Protein AF-A0A0G1FNB1-F1 (afdb_monomer)

Organism: NCBI:txid1618578

Nearest PDB structures (foldseek):
  3q8d-assembly1_A  TM=8.153E-01  e=5.892E-03  Escherichia coli

Sequence (158 aa):
MVVFSRGQGKISLIAKGIRQLKSKKRGSLEVFSQINFQATKTKSIDILTEVEIKNSFLSLRKDLKKVAMAYYFVEVIGRSLGENQKSEKVFDILLESFEELKVRETQLRDLKEKFIYRVLVALGFWPKGEKLENADLILEEVLERRVNSARVGKKLFS

Secondary structure (DSSP, 8-state):
-EEEETTTEEEEEEEEEEEE---SS-----TT-EEEEEEE--SSSEEEEEEEEEE--GGGGG-HHHHHHHHHHHHHHHHHS-BT---HHHHHHHHHHHHHHHH--S-HHHHHHHHHHHHHHHHTSS-TTS--SSHHHHHHHHTTS--STHHHHHHH--

Radius of gyration: 16.34 Å; Cα contacts (8 Å, |Δi|>4): 204; chains: 1; bounding box: 41×30×46 Å

InterPro domains:
  IPR003717 Recombination protein O, RecO [PF02565] (61-127)
  IPR003717 Recombination protein O, RecO [PTHR33991] (3-128)
  IPR003717 Recombination protein O, RecO [TIGR00613] (3-125)
  IPR012340 Nucleic acid-binding, OB-fold [G3DSA:2.40.50.140] (1-54)
  IPR012340 Nucleic acid-binding, OB-fold [SSF50249] (3-57)
  IPR022572 DNA replication/recombination mediator RecO, N-terminal [PF11967] (3-57)
  IPR037278 ARFGAP/RecO-like zinc finger [SSF57863] (60-127)
  IPR042242 Recombination protein O, C-terminal [G3DSA:1.20.1440.120] (63-149)

Mean predicted aligned error: 5.92 Å

Foldseek 3Di:
DWDQDQQFGIADEAEDPADEDDDVDPDDPDPPFDWDWDWDDDPDHIYTHYIYTPGGLVQCVVDPLSVLLLVLLVLLSVLLDDGRGHQNQSVVLSVVLSVVSSPDDDDVVVSSLVSLVSSCVSSVNDDPPDDDDPSQVSSCVVSVHHRPSCVVNVVVVD

Structure (mmCIF, N/CA/C/O backbone):
data_AF-A0A0G1FNB1-F1
#
_entry.id   AF-A0A0G1FNB1-F1
#
loop_
_atom_site.group_PDB
_atom_site.id
_atom_site.type_symbol
_atom_site.label_atom_id
_atom_site.label_alt_id
_atom_site.label_comp_id
_atom_site.label_asym_id
_atom_site.label_entity_id
_atom_site.label_seq_id
_atom_site.pdbx_PDB_ins_code
_atom_site.Cartn_x
_atom_site.Cartn_y
_atom_site.Cartn_z
_atom_site.occupancy
_atom_site.B_iso_or_equiv
_atom_site.auth_seq_id
_atom_site.auth_comp_id
_atom_site.auth_asym_id
_atom_site.auth_atom_id
_atom_site.pdbx_PDB_model_num
ATOM 1 N N . MET A 1 1 ? -8.904 8.582 8.340 1.00 89.25 1 MET A N 1
ATOM 2 C CA . MET A 1 1 ? -7.736 8.006 7.635 1.00 89.25 1 MET A CA 1
ATOM 3 C C . MET A 1 1 ? -8.175 6.760 6.890 1.00 89.25 1 MET A C 1
ATOM 5 O O . MET A 1 1 ? -9.172 6.174 7.287 1.00 89.25 1 MET A O 1
ATOM 9 N N . VAL A 1 2 ? -7.456 6.369 5.841 1.00 93.38 2 VAL A N 1
ATOM 10 C CA . VAL A 1 2 ? -7.733 5.142 5.081 1.00 93.38 2 VAL A CA 1
ATOM 11 C C . VAL A 1 2 ? -6.558 4.189 5.255 1.00 93.38 2 VAL A C 1
ATOM 13 O O . VAL A 1 2 ? -5.407 4.615 5.163 1.00 93.38 2 VAL A O 1
ATOM 16 N N . VAL A 1 3 ? -6.849 2.917 5.517 1.00 95.12 3 VAL A N 1
ATOM 17 C CA . VAL A 1 3 ? -5.862 1.839 5.636 1.00 95.12 3 VAL A CA 1
ATOM 18 C C . VAL A 1 3 ? -6.191 0.774 4.602 1.00 95.12 3 VAL A C 1
ATOM 20 O O . VAL A 1 3 ? -7.342 0.366 4.475 1.00 95.12 3 VAL A O 1
ATOM 23 N N . PHE A 1 4 ? -5.181 0.301 3.876 1.00 96.81 4 PHE A N 1
ATOM 24 C CA . PHE A 1 4 ? -5.299 -0.931 3.107 1.00 96.81 4 PHE A CA 1
ATOM 25 C C . PHE A 1 4 ? -4.820 -2.093 3.978 1.00 96.81 4 PHE A C 1
ATOM 27 O O . PHE A 1 4 ? -3.640 -2.194 4.303 1.00 96.81 4 PHE A O 1
ATOM 34 N N . SER A 1 5 ? -5.758 -2.919 4.429 1.00 95.81 5 SER A N 1
ATOM 35 C CA . SER A 1 5 ? -5.532 -4.049 5.325 1.00 95.81 5 SER A CA 1
ATOM 36 C C . SER A 1 5 ? -5.417 -5.349 4.540 1.00 95.81 5 SER A C 1
ATOM 38 O O . SER A 1 5 ? -6.239 -5.623 3.665 1.00 95.81 5 SER A O 1
ATOM 40 N N . ARG A 1 6 ? -4.463 -6.205 4.926 1.00 95.69 6 ARG A N 1
ATOM 41 C CA . ARG A 1 6 ? -4.295 -7.543 4.342 1.00 95.69 6 ARG A CA 1
ATOM 42 C C . ARG A 1 6 ? -5.583 -8.371 4.412 1.00 95.69 6 ARG A C 1
ATOM 44 O O . ARG A 1 6 ? -5.985 -8.961 3.419 1.00 95.69 6 ARG A O 1
ATOM 51 N N . GLY A 1 7 ? -6.261 -8.362 5.564 1.00 94.69 7 GLY A N 1
ATOM 52 C CA . GLY A 1 7 ? -7.437 -9.205 5.820 1.00 94.69 7 GLY A CA 1
ATOM 53 C C . GLY A 1 7 ? -8.798 -8.526 5.630 1.00 94.69 7 GLY A C 1
ATOM 54 O O . GLY A 1 7 ? -9.827 -9.205 5.671 1.00 94.69 7 GLY A O 1
ATOM 55 N N . GLN A 1 8 ? -8.838 -7.200 5.463 1.00 93.75 8 GLN A N 1
ATOM 56 C CA . GLN A 1 8 ? -10.093 -6.440 5.325 1.00 93.75 8 GLN A CA 1
ATOM 57 C C . GLN A 1 8 ? -10.162 -5.570 4.067 1.00 93.75 8 GLN A C 1
ATOM 59 O O . GLN A 1 8 ? -11.210 -5.003 3.798 1.00 93.75 8 GLN A O 1
ATOM 64 N N . GLY A 1 9 ? -9.097 -5.501 3.265 1.00 94.88 9 GLY A N 1
ATOM 65 C CA . GLY A 1 9 ? -9.054 -4.604 2.118 1.00 94.88 9 GLY A CA 1
ATOM 66 C C . GLY A 1 9 ? -8.958 -3.144 2.550 1.00 94.88 9 GLY A C 1
ATOM 67 O O . GLY A 1 9 ? -8.426 -2.825 3.616 1.00 94.88 9 GLY A O 1
ATOM 68 N N . LYS A 1 10 ? -9.447 -2.240 1.704 1.00 95.19 10 LYS A N 1
ATOM 69 C CA . LYS A 1 10 ? -9.463 -0.801 1.987 1.00 95.19 10 LYS A CA 1
ATOM 70 C C . LYS A 1 10 ? -10.558 -0.484 3.004 1.00 95.19 10 LYS A C 1
ATOM 72 O O . LYS A 1 10 ? -11.703 -0.865 2.784 1.00 95.19 10 LYS A O 1
ATOM 77 N N . ILE A 1 11 ? -10.189 0.182 4.094 1.00 94.69 11 ILE A N 1
ATOM 78 C CA . ILE A 1 11 ? -11.105 0.573 5.167 1.00 94.69 11 ILE A CA 1
ATOM 79 C C . ILE A 1 11 ? -10.857 2.019 5.598 1.00 94.69 11 ILE A C 1
ATOM 81 O O . ILE A 1 11 ? -9.714 2.480 5.691 1.00 94.69 11 ILE A O 1
ATOM 85 N N . SER A 1 12 ? -11.939 2.724 5.915 1.00 94.12 12 SER A N 1
ATOM 86 C CA . SER A 1 12 ? -11.899 4.057 6.517 1.00 94.12 12 SER A CA 1
ATOM 87 C C . SER A 1 12 ? -11.990 3.968 8.039 1.00 94.12 12 SER A C 1
ATOM 89 O O . SER A 1 12 ? -12.863 3.292 8.574 1.00 94.12 12 SER A O 1
ATOM 91 N N . LEU A 1 13 ? -11.097 4.674 8.735 1.00 93.62 13 LEU A N 1
ATOM 92 C CA . LEU A 1 13 ? -10.996 4.693 10.196 1.00 93.62 13 LEU A CA 1
ATOM 93 C C . LEU A 1 13 ? -10.945 6.125 10.737 1.00 93.62 13 LEU A C 1
ATOM 95 O O . LEU A 1 13 ? -10.321 7.016 10.143 1.00 93.62 13 LEU A O 1
ATOM 99 N N . ILE A 1 14 ? -11.526 6.336 11.916 1.00 91.88 14 ILE A N 1
ATOM 100 C CA . ILE A 1 14 ? -11.363 7.562 12.700 1.00 91.88 14 ILE A CA 1
ATOM 101 C C . ILE A 1 14 ? -10.222 7.382 13.701 1.00 91.88 14 ILE A C 1
ATOM 103 O O . ILE A 1 14 ? -10.224 6.474 14.524 1.00 91.88 14 ILE A O 1
ATOM 107 N N . ALA A 1 15 ? -9.271 8.308 13.659 1.00 85.81 15 ALA A N 1
ATOM 108 C CA . ALA A 1 15 ? -8.128 8.384 14.555 1.00 85.81 15 ALA A CA 1
ATOM 109 C C . ALA A 1 15 ? -8.398 9.387 15.6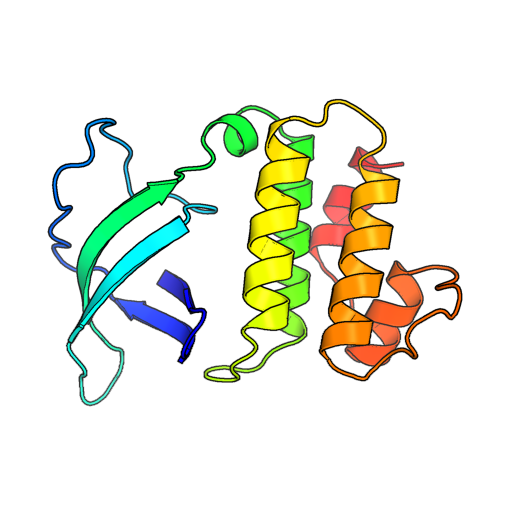86 1.00 85.81 15 ALA A C 1
ATOM 111 O O . ALA A 1 15 ? -8.069 10.564 15.557 1.00 85.81 15 ALA A O 1
ATOM 112 N N . LYS A 1 16 ? -9.026 8.948 16.781 1.00 77.56 16 LYS A N 1
ATOM 113 C CA . LYS A 1 16 ? -9.293 9.786 17.964 1.00 77.56 16 LYS A CA 1
ATOM 114 C C . LYS A 1 16 ? -8.556 9.213 19.168 1.00 77.56 16 LYS A C 1
ATOM 116 O O . LYS A 1 16 ? -8.885 8.121 19.607 1.00 77.56 16 LYS A O 1
ATOM 121 N N . GLY A 1 17 ? -7.565 9.944 19.685 1.00 68.50 17 GLY A N 1
ATOM 122 C CA . GLY A 1 17 ? -6.827 9.537 20.888 1.00 68.50 17 GLY A CA 1
ATOM 123 C C . GLY A 1 17 ? -6.092 8.199 20.745 1.00 68.50 17 GLY A C 1
ATOM 124 O O . GLY A 1 17 ? -6.046 7.439 21.707 1.00 68.50 17 GLY A O 1
ATOM 125 N N . ILE A 1 18 ? -5.558 7.897 19.551 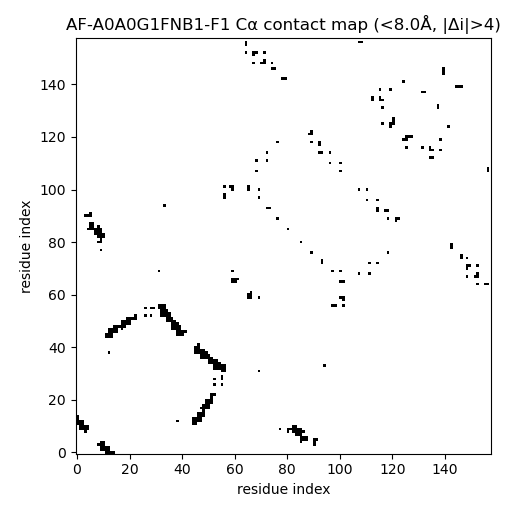1.00 75.50 18 ILE A N 1
ATOM 126 C CA . ILE A 1 18 ? -4.909 6.608 19.267 1.00 75.50 18 ILE A CA 1
ATOM 127 C C . ILE A 1 18 ? -3.804 6.350 20.288 1.00 75.50 18 ILE A C 1
ATOM 129 O O . ILE A 1 18 ? -2.848 7.127 20.398 1.00 75.50 18 ILE A O 1
ATOM 133 N N . ARG A 1 19 ? -3.878 5.206 20.965 1.00 72.38 19 ARG A N 1
ATOM 134 C CA . ARG A 1 19 ? -2.777 4.727 21.789 1.00 72.38 19 ARG A CA 1
ATOM 135 C C . ARG A 1 19 ? -1.707 4.122 20.884 1.00 72.38 19 ARG A C 1
ATOM 137 O O . ARG A 1 19 ? -1.883 3.050 20.308 1.00 72.38 19 ARG A O 1
ATOM 144 N N . GLN A 1 20 ? -0.577 4.807 20.760 1.00 70.94 20 GLN A N 1
ATOM 145 C CA . GLN A 1 20 ? 0.586 4.255 20.069 1.00 70.94 20 GLN A CA 1
ATOM 146 C C . GLN A 1 20 ? 1.343 3.335 21.032 1.00 70.94 20 GLN A C 1
ATOM 148 O O . GLN A 1 20 ? 1.913 3.790 22.028 1.00 70.94 20 GLN A O 1
ATOM 153 N N . LEU A 1 21 ? 1.329 2.029 20.758 1.00 67.19 21 LEU A N 1
ATOM 154 C CA . LEU A 1 21 ? 2.126 1.061 21.508 1.00 67.19 21 LEU A CA 1
ATOM 155 C C . LEU A 1 21 ? 3.605 1.293 21.170 1.00 67.19 21 LEU A C 1
ATOM 157 O O . LEU A 1 21 ? 3.974 1.457 20.007 1.00 67.19 21 LEU A O 1
ATOM 161 N N . LYS A 1 22 ? 4.451 1.389 22.204 1.00 54.69 22 LYS A N 1
ATOM 162 C CA . LY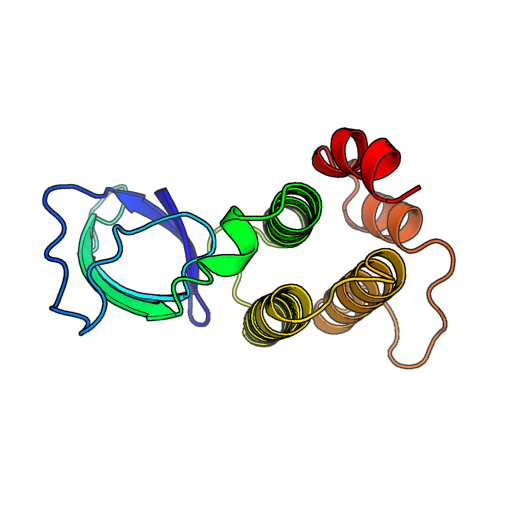S A 1 22 ? 5.847 1.845 22.097 1.00 54.69 22 LYS A CA 1
ATOM 163 C C . LYS A 1 22 ? 6.647 0.998 21.094 1.00 54.69 22 LYS A C 1
ATOM 165 O O . LYS A 1 22 ? 7.147 -0.066 21.442 1.00 54.69 22 LYS A O 1
ATOM 170 N N . SER A 1 23 ? 6.864 1.513 19.886 1.00 55.91 23 SER A N 1
ATOM 171 C CA . SER A 1 23 ? 7.961 1.060 19.026 1.00 55.91 23 SER A CA 1
ATOM 172 C C . SER A 1 23 ? 9.269 1.692 19.515 1.00 55.91 23 SER A C 1
ATOM 174 O O . SER A 1 23 ? 9.292 2.865 19.893 1.00 55.91 23 SER A O 1
ATOM 176 N N . LYS A 1 24 ? 10.386 0.946 19.486 1.00 51.38 24 LYS A N 1
ATOM 177 C CA . LYS A 1 24 ? 11.731 1.456 19.847 1.00 51.38 24 LYS A CA 1
ATOM 178 C C . LYS A 1 24 ? 12.160 2.672 19.001 1.00 51.38 24 LYS A C 1
ATOM 180 O O . LYS A 1 24 ? 13.111 3.360 19.358 1.00 51.38 24 LYS A O 1
ATOM 185 N N . LYS A 1 25 ? 11.458 2.957 17.899 1.00 50.34 25 LYS A N 1
ATOM 186 C CA . LYS A 1 25 ? 11.636 4.134 17.043 1.00 50.34 25 LYS A CA 1
ATOM 187 C C . LYS A 1 25 ? 10.376 5.002 17.156 1.00 50.34 25 LYS A C 1
ATOM 189 O O . LYS A 1 25 ? 9.325 4.606 16.663 1.00 50.34 25 LYS A O 1
ATOM 194 N N . ARG A 1 26 ? 10.476 6.162 17.820 1.00 51.81 26 ARG A N 1
ATOM 195 C CA . ARG A 1 26 ? 9.390 7.149 18.023 1.00 51.81 26 ARG A CA 1
ATOM 196 C C . ARG A 1 26 ? 8.976 7.805 16.695 1.00 51.81 26 ARG A C 1
ATOM 198 O O . ARG A 1 26 ? 9.307 8.958 16.445 1.00 51.81 26 ARG A O 1
ATOM 205 N N . GLY A 1 27 ? 8.341 7.057 15.803 1.00 61.44 27 GLY A N 1
ATOM 206 C CA . GLY A 1 27 ? 7.726 7.609 14.600 1.00 61.44 27 GLY A CA 1
ATOM 207 C C . GLY A 1 27 ? 6.263 7.928 14.866 1.00 61.44 27 GLY A C 1
ATOM 208 O O . GLY A 1 27 ? 5.555 7.078 15.396 1.00 61.44 27 GLY A O 1
ATOM 209 N N . SER A 1 28 ? 5.813 9.118 14.477 1.00 72.12 28 SER A N 1
ATOM 210 C CA . SER A 1 28 ? 4.384 9.388 14.308 1.00 72.12 28 SER A CA 1
ATOM 211 C C . SER A 1 28 ? 3.789 8.421 13.279 1.00 72.12 28 SER A C 1
ATOM 213 O O . SER A 1 28 ? 4.492 7.932 12.387 1.00 72.12 28 SER A O 1
ATOM 215 N N . LEU A 1 29 ? 2.492 8.130 13.400 1.00 83.25 29 LEU A N 1
ATOM 216 C CA . LEU A 1 29 ? 1.758 7.403 12.370 1.00 83.25 29 LEU A CA 1
ATOM 217 C C . LEU A 1 29 ? 1.666 8.275 11.112 1.00 83.25 29 LEU A C 1
ATOM 219 O O . LEU A 1 29 ? 0.887 9.221 11.069 1.00 83.25 29 LEU A O 1
ATOM 223 N N . GLU A 1 30 ? 2.461 7.932 10.104 1.00 87.12 30 GLU A N 1
ATOM 224 C CA . GLU A 1 30 ? 2.572 8.664 8.840 1.00 87.12 30 GLU A CA 1
ATOM 225 C C . GLU A 1 30 ? 2.115 7.809 7.654 1.00 87.12 30 GLU A C 1
ATOM 227 O O . GLU A 1 30 ? 2.092 6.573 7.725 1.00 87.12 30 GLU A O 1
ATOM 232 N N . VAL A 1 31 ? 1.830 8.459 6.522 1.00 90.62 31 VAL A N 1
ATOM 233 C CA . VAL A 1 31 ? 1.593 7.773 5.241 1.00 90.62 31 VAL A CA 1
ATOM 234 C C . VAL A 1 31 ? 2.753 6.841 4.885 1.00 90.62 31 VAL A C 1
ATOM 236 O O . VAL A 1 31 ? 3.909 7.109 5.216 1.00 90.62 31 VAL A O 1
ATOM 239 N N . PHE A 1 32 ? 2.440 5.748 4.189 1.00 93.38 32 PHE A N 1
ATOM 240 C CA . PHE A 1 32 ? 3.383 4.684 3.813 1.00 93.38 32 PHE A CA 1
ATOM 241 C C . PHE A 1 32 ? 3.908 3.838 4.981 1.00 93.38 32 PHE A C 1
ATOM 243 O O . PHE A 1 32 ? 4.866 3.098 4.802 1.00 93.38 32 PHE A O 1
ATOM 250 N N . SER A 1 33 ? 3.305 3.918 6.170 1.00 93.19 33 SER A N 1
ATOM 251 C CA . SER A 1 33 ? 3.672 3.047 7.292 1.00 93.19 33 SER A CA 1
ATOM 252 C C . SER A 1 33 ? 2.962 1.694 7.204 1.00 93.19 33 SER A C 1
ATOM 254 O O . SER A 1 33 ? 1.745 1.635 7.040 1.00 93.19 33 SER A O 1
ATOM 256 N N . GLN A 1 34 ? 3.705 0.606 7.400 1.00 95.12 34 GLN A N 1
ATOM 257 C CA . GLN A 1 34 ? 3.142 -0.704 7.709 1.00 95.12 34 GLN A CA 1
ATOM 258 C C . GLN A 1 34 ? 2.874 -0.782 9.211 1.00 95.12 34 GLN A C 1
ATOM 260 O O . GLN A 1 34 ? 3.782 -0.596 10.031 1.00 95.12 34 GLN A O 1
ATOM 265 N N . ILE A 1 35 ? 1.630 -1.087 9.567 1.00 93.81 35 ILE A N 1
ATOM 266 C CA . ILE A 1 35 ? 1.170 -1.109 10.952 1.00 93.81 35 ILE A CA 1
ATOM 267 C C . ILE A 1 35 ? 0.416 -2.397 11.268 1.00 93.81 35 ILE A C 1
ATOM 269 O O . ILE A 1 35 ? -0.292 -2.934 10.418 1.00 93.81 35 ILE A O 1
ATOM 273 N N . ASN A 1 36 ? 0.526 -2.834 12.517 1.00 94.25 36 ASN A N 1
ATOM 274 C CA . ASN A 1 36 ? -0.527 -3.602 13.165 1.00 94.25 36 ASN A CA 1
ATOM 275 C C . ASN A 1 36 ? -1.454 -2.610 13.862 1.00 94.25 36 ASN A C 1
ATOM 277 O O . ASN A 1 36 ? -0.988 -1.614 14.424 1.00 94.25 36 ASN A O 1
ATOM 281 N N . PHE A 1 37 ? -2.756 -2.864 13.840 1.00 93.25 37 PHE A N 1
ATOM 282 C CA . PHE A 1 37 ? -3.707 -1.967 14.476 1.00 93.25 37 PHE A CA 1
ATOM 283 C C . PHE A 1 37 ? -4.905 -2.713 15.052 1.00 93.25 37 PHE A C 1
ATOM 285 O O . PHE A 1 37 ? -5.260 -3.796 14.588 1.00 93.25 37 PHE A O 1
ATOM 292 N N . GLN A 1 38 ? -5.533 -2.101 16.051 1.00 93.31 38 GLN A N 1
ATOM 293 C CA . GLN A 1 38 ? -6.837 -2.495 16.567 1.00 93.31 38 GLN A CA 1
ATOM 294 C C . GLN A 1 38 ? -7.842 -1.382 16.295 1.00 93.31 38 GLN A C 1
ATOM 296 O O . GLN A 1 38 ? -7.516 -0.194 16.373 1.00 93.31 38 GLN A O 1
ATOM 301 N N . ALA A 1 39 ? -9.068 -1.774 15.968 1.00 93.62 39 ALA A N 1
ATOM 302 C CA . ALA A 1 39 ? -10.162 -0.844 15.771 1.00 93.62 39 ALA A CA 1
ATOM 303 C C . ALA A 1 39 ? -11.431 -1.357 16.451 1.00 93.62 39 ALA A C 1
ATOM 305 O O . ALA A 1 39 ? -11.734 -2.550 16.410 1.00 93.62 39 ALA A O 1
ATOM 306 N N . THR A 1 40 ? -12.185 -0.437 17.041 1.00 93.81 40 THR A N 1
ATOM 307 C CA . THR A 1 40 ? -13.509 -0.708 17.594 1.00 93.81 40 THR A CA 1
ATOM 308 C C . THR A 1 40 ? -14.555 -0.464 16.521 1.00 93.81 40 THR A C 1
ATOM 310 O O . THR A 1 40 ? -14.642 0.636 15.965 1.00 93.81 40 THR A O 1
ATOM 313 N N . LYS A 1 41 ? -15.367 -1.492 16.259 1.00 92.62 41 LYS A N 1
ATOM 314 C CA . LYS A 1 41 ? -16.514 -1.410 15.355 1.00 92.62 41 LYS A CA 1
ATOM 315 C C . LYS A 1 41 ? -17.541 -0.417 15.891 1.00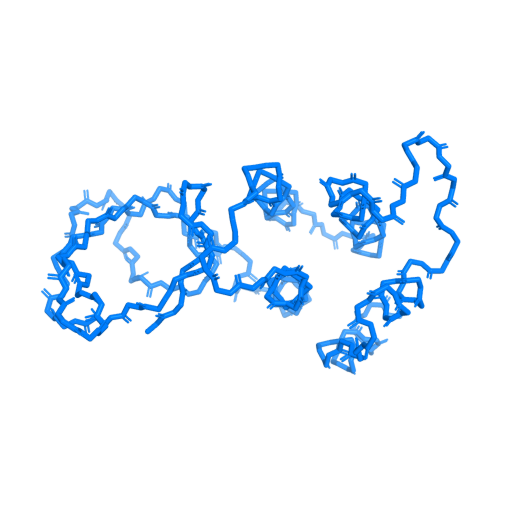 92.62 41 LYS A C 1
ATOM 317 O O . LYS A 1 41 ? -17.886 -0.461 17.071 1.00 92.62 41 LYS A O 1
ATOM 322 N N . THR A 1 42 ? -18.050 0.458 15.030 1.00 91.31 42 THR A N 1
ATOM 323 C CA . THR A 1 42 ? -19.166 1.352 15.381 1.00 91.31 42 THR A CA 1
ATOM 324 C C . THR A 1 42 ? -20.338 1.165 14.420 1.00 91.31 42 THR A C 1
ATOM 326 O O . THR A 1 42 ? -20.253 0.415 13.454 1.00 91.31 42 THR A O 1
ATOM 329 N N . LYS A 1 43 ? -21.459 1.855 14.673 1.00 89.62 43 LYS A N 1
ATOM 330 C CA . LYS A 1 43 ? -22.589 1.911 13.727 1.00 89.62 43 LYS A CA 1
ATOM 331 C C . LYS A 1 43 ? -22.278 2.728 12.461 1.00 89.62 43 LYS A C 1
ATOM 333 O O . LYS A 1 43 ? -23.101 2.770 11.555 1.00 89.62 43 LYS A O 1
ATOM 338 N N . SER A 1 44 ? -21.144 3.427 12.429 1.00 89.56 44 SER A N 1
ATOM 339 C CA . SER A 1 44 ? -20.725 4.305 11.338 1.00 89.56 44 SER A CA 1
ATOM 340 C C . SER A 1 44 ? -19.288 3.954 10.934 1.00 89.56 44 SER A C 1
ATOM 342 O O . SER A 1 44 ? -19.063 2.885 10.379 1.00 89.56 44 SER A O 1
ATOM 344 N N . ILE A 1 45 ? -18.314 4.824 11.207 1.00 90.31 45 ILE A N 1
ATOM 345 C CA . ILE A 1 45 ? -16.902 4.596 10.895 1.00 90.31 45 ILE A CA 1
ATOM 346 C C . ILE A 1 45 ? -16.202 3.996 12.113 1.00 90.31 45 ILE A C 1
ATOM 348 O O . ILE A 1 45 ? -16.357 4.479 13.239 1.00 90.31 45 ILE A O 1
ATOM 352 N N . ASP A 1 46 ? -15.411 2.955 11.885 1.00 93.62 46 ASP A N 1
ATOM 353 C CA . ASP A 1 46 ? -14.650 2.295 12.939 1.00 93.62 46 ASP A CA 1
ATOM 354 C C . ASP A 1 46 ? -13.591 3.229 13.530 1.00 93.62 46 ASP A C 1
ATOM 356 O O . ASP A 1 46 ? -13.007 4.080 12.850 1.00 93.62 46 ASP A O 1
ATOM 360 N N . ILE A 1 47 ? -13.339 3.072 14.826 1.00 93.06 47 ILE A N 1
ATOM 361 C CA . ILE A 1 47 ? -12.416 3.929 15.569 1.00 93.06 47 ILE A CA 1
ATOM 362 C C . ILE A 1 47 ? -11.115 3.173 15.781 1.00 93.06 47 ILE A C 1
ATOM 364 O O . ILE A 1 47 ? -11.115 2.097 16.370 1.00 93.06 47 ILE A O 1
ATOM 368 N N . LEU A 1 48 ? -10.004 3.755 15.338 1.00 93.19 48 LEU A N 1
ATOM 369 C CA . LEU A 1 48 ? -8.667 3.230 15.577 1.00 93.19 48 LEU A CA 1
ATOM 370 C C . LEU A 1 48 ? -8.282 3.440 17.042 1.00 93.19 48 LEU A C 1
ATOM 372 O O . LEU A 1 48 ? -8.158 4.581 17.489 1.00 93.19 48 LEU A O 1
ATOM 376 N N . THR A 1 49 ? -8.093 2.348 17.777 1.00 91.12 49 THR A N 1
ATOM 377 C CA . THR A 1 49 ? -7.831 2.375 19.222 1.00 91.12 49 THR A CA 1
ATOM 378 C C . THR A 1 49 ? -6.352 2.215 19.538 1.00 91.12 49 THR A C 1
ATOM 380 O O . THR A 1 49 ? -5.804 2.990 20.322 1.00 91.12 49 THR A O 1
ATOM 383 N N . GLU A 1 50 ? -5.686 1.261 18.887 1.00 90.06 50 GLU A N 1
ATOM 384 C CA . GLU A 1 50 ? -4.269 0.968 19.105 1.00 90.06 50 GLU A CA 1
ATOM 385 C C . GLU A 1 50 ? -3.519 0.790 17.788 1.00 90.06 50 GLU A C 1
ATOM 387 O O . GLU A 1 50 ? -4.055 0.254 16.816 1.00 90.06 50 GLU A O 1
ATOM 392 N N . VAL A 1 51 ? -2.259 1.228 17.764 1.00 90.62 51 VAL A N 1
ATOM 393 C CA . VAL A 1 51 ? -1.360 1.076 16.613 1.00 90.62 51 VAL A CA 1
ATOM 394 C C . VAL A 1 51 ? 0.035 0.681 17.078 1.00 90.62 51 VAL A C 1
ATOM 396 O O . VAL A 1 51 ? 0.597 1.291 17.989 1.00 90.62 51 VAL A O 1
ATOM 399 N N . GLU A 1 52 ? 0.616 -0.296 16.389 1.00 91.19 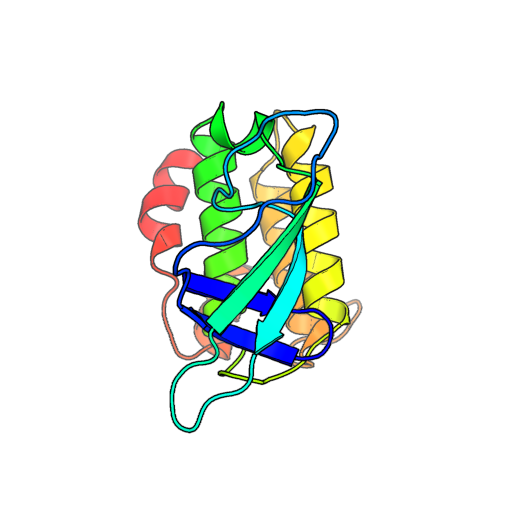52 GLU A N 1
ATOM 400 C CA . GLU A 1 52 ? 2.024 -0.673 16.465 1.00 91.19 52 GLU A CA 1
ATOM 401 C C . GLU A 1 52 ? 2.651 -0.501 15.072 1.00 91.19 52 GLU A C 1
ATOM 403 O O . GLU A 1 52 ? 2.252 -1.146 14.100 1.00 91.19 52 GLU A O 1
ATOM 408 N N . ILE A 1 53 ? 3.655 0.371 14.960 1.00 91.44 53 ILE A N 1
ATOM 409 C CA . ILE A 1 53 ? 4.380 0.580 13.701 1.00 91.44 53 ILE A CA 1
ATOM 410 C C . ILE A 1 53 ? 5.382 -0.560 13.501 1.00 91.44 53 ILE A C 1
ATOM 412 O O . ILE A 1 53 ? 6.360 -0.665 14.247 1.00 91.44 53 ILE A O 1
ATOM 416 N N . LYS A 1 54 ? 5.175 -1.363 12.451 1.00 92.25 54 LYS A N 1
ATOM 417 C CA . LYS A 1 54 ? 6.084 -2.445 12.041 1.00 92.25 54 LYS A CA 1
ATOM 418 C C . LYS A 1 54 ? 7.233 -1.913 11.197 1.00 92.25 54 LYS A C 1
ATOM 420 O O . LYS A 1 54 ? 8.394 -2.184 11.493 1.00 92.25 54 LYS A O 1
ATOM 425 N N . ASN A 1 55 ? 6.912 -1.103 10.194 1.00 91.69 55 ASN A N 1
ATOM 426 C CA . ASN A 1 55 ? 7.893 -0.398 9.381 1.00 91.69 55 ASN A CA 1
ATOM 427 C C . ASN A 1 55 ? 7.341 0.979 9.004 1.00 91.69 55 ASN A C 1
ATOM 429 O O . ASN A 1 55 ? 6.257 1.089 8.443 1.00 91.69 55 ASN A O 1
ATOM 433 N N . SER A 1 56 ? 8.078 2.043 9.320 1.00 90.44 56 SER A N 1
ATOM 434 C CA . SER A 1 56 ? 7.657 3.408 8.999 1.00 90.44 56 SER A CA 1
ATOM 435 C C . SER A 1 56 ? 8.025 3.839 7.581 1.00 90.44 56 SER A C 1
ATOM 437 O O . SER A 1 56 ? 7.585 4.910 7.172 1.00 90.44 56 SER A O 1
ATOM 439 N N . PHE A 1 57 ? 8.870 3.083 6.867 1.00 92.06 57 PHE A N 1
ATOM 440 C CA . PHE A 1 57 ? 9.400 3.431 5.541 1.00 92.06 57 PHE A CA 1
ATOM 441 C C . PHE A 1 57 ? 9.920 4.877 5.444 1.00 92.06 57 PHE A C 1
ATOM 443 O O . PHE A 1 57 ? 9.755 5.562 4.438 1.00 92.06 57 PHE A O 1
ATOM 450 N N . LEU A 1 58 ? 10.566 5.360 6.515 1.00 89.44 58 LEU A N 1
ATOM 451 C CA . LEU A 1 58 ? 10.959 6.766 6.654 1.00 89.44 58 LEU A CA 1
ATOM 452 C C . LEU A 1 58 ? 11.835 7.280 5.504 1.00 89.44 58 LEU A C 1
ATOM 454 O O . LEU A 1 58 ? 11.731 8.449 5.149 1.00 89.44 58 LEU A O 1
ATOM 458 N N . SER A 1 59 ? 12.682 6.432 4.916 1.00 90.06 59 SER A N 1
ATOM 459 C CA . SER A 1 59 ? 13.536 6.830 3.792 1.00 90.06 59 SER A CA 1
ATOM 460 C C . SER A 1 59 ? 12.753 7.164 2.523 1.00 90.06 59 SER A C 1
ATOM 462 O O . SER A 1 59 ? 13.220 8.008 1.767 1.00 90.06 59 SER A O 1
ATOM 464 N N . LEU A 1 60 ? 11.556 6.595 2.313 1.00 92.38 60 LEU A N 1
ATOM 465 C CA . LEU A 1 60 ? 10.711 6.954 1.168 1.00 92.38 60 LEU A CA 1
ATOM 466 C C . LEU A 1 60 ? 10.336 8.433 1.206 1.00 92.38 60 LEU A C 1
ATOM 468 O O . LEU A 1 60 ? 10.323 9.084 0.173 1.00 92.38 60 LEU A O 1
ATOM 472 N N . ARG A 1 61 ? 10.091 8.976 2.405 1.00 90.75 61 ARG A N 1
ATOM 473 C CA . ARG A 1 61 ? 9.695 10.377 2.619 1.00 90.75 61 ARG A CA 1
ATOM 474 C C . ARG A 1 61 ? 10.848 11.379 2.506 1.00 90.75 61 ARG A C 1
ATOM 476 O O . ARG A 1 61 ? 10.603 12.576 2.573 1.00 90.75 61 ARG A O 1
ATOM 483 N N . LYS A 1 62 ? 12.090 10.910 2.351 1.00 91.06 62 LYS A N 1
ATOM 484 C CA . LYS A 1 62 ? 13.281 11.766 2.212 1.00 91.06 62 LYS A CA 1
ATOM 485 C C . LYS A 1 62 ? 13.638 12.083 0.759 1.00 91.06 62 LYS A C 1
ATOM 487 O O . LYS A 1 62 ? 14.497 12.925 0.531 1.00 91.06 62 LYS A O 1
ATOM 492 N N . ASP A 1 63 ? 12.995 11.422 -0.200 1.00 92.12 63 ASP A N 1
ATOM 493 C CA . ASP A 1 63 ? 13.263 11.569 -1.628 1.00 92.12 63 ASP A CA 1
ATOM 494 C C . ASP A 1 63 ? 11.948 11.812 -2.378 1.00 92.12 63 ASP A C 1
ATOM 496 O O . ASP A 1 63 ? 11.015 11.011 -2.305 1.00 92.12 63 ASP A O 1
ATOM 500 N N . LEU A 1 64 ? 11.872 12.917 -3.122 1.00 91.50 64 LEU A N 1
ATOM 501 C CA . LEU A 1 64 ? 10.656 13.321 -3.827 1.00 91.50 64 LEU A CA 1
ATOM 502 C C . LEU A 1 64 ? 10.214 12.310 -4.899 1.00 91.50 64 LEU A C 1
ATOM 504 O O . LEU A 1 64 ? 9.014 12.086 -5.067 1.00 91.50 64 LEU A O 1
ATOM 508 N N . LYS A 1 65 ? 11.155 11.677 -5.609 1.00 92.56 65 LYS A N 1
ATOM 509 C CA . LYS A 1 65 ? 10.851 10.651 -6.616 1.00 92.56 65 LYS A CA 1
ATOM 510 C C . LYS A 1 65 ? 10.284 9.403 -5.944 1.00 92.56 65 LYS A C 1
ATOM 512 O O . LYS A 1 65 ? 9.294 8.851 -6.426 1.00 92.56 65 LYS A O 1
ATOM 517 N N . LYS A 1 66 ? 10.846 8.991 -4.801 1.00 94.00 66 LYS A N 1
ATOM 518 C CA . LYS A 1 66 ? 10.317 7.865 -4.008 1.00 94.00 66 LYS A CA 1
ATOM 519 C C . LYS A 1 66 ? 8.935 8.183 -3.434 1.00 94.00 66 LYS A C 1
ATOM 521 O O . LYS A 1 66 ? 8.041 7.349 -3.537 1.00 94.00 66 LYS A O 1
ATOM 526 N N . VAL A 1 67 ? 8.709 9.395 -2.920 1.00 94.06 67 VAL A N 1
ATOM 527 C CA . VAL A 1 67 ? 7.373 9.841 -2.477 1.00 94.06 67 VAL A CA 1
ATOM 528 C C . VAL A 1 67 ? 6.360 9.771 -3.618 1.00 94.06 67 VAL A C 1
ATOM 530 O O . VAL A 1 67 ? 5.284 9.198 -3.446 1.00 94.06 67 VAL A O 1
ATOM 533 N N . ALA A 1 68 ? 6.697 10.322 -4.786 1.00 93.31 68 ALA A N 1
ATOM 534 C CA . ALA A 1 68 ? 5.812 10.307 -5.946 1.00 93.31 68 ALA A CA 1
ATOM 535 C C . ALA A 1 68 ? 5.472 8.873 -6.387 1.00 93.31 68 ALA A C 1
ATOM 537 O O . ALA A 1 68 ? 4.316 8.584 -6.691 1.00 93.31 68 ALA A O 1
ATOM 538 N N . MET A 1 69 ? 6.449 7.961 -6.358 1.00 95.12 69 MET A N 1
ATOM 539 C CA . MET A 1 69 ? 6.235 6.559 -6.719 1.00 95.12 69 MET A CA 1
ATOM 540 C C . MET A 1 69 ? 5.393 5.811 -5.675 1.00 95.12 69 MET A C 1
ATOM 542 O O . MET A 1 69 ? 4.497 5.051 -6.032 1.00 95.12 69 MET A O 1
ATOM 546 N N . ALA A 1 70 ? 5.617 6.060 -4.382 1.00 95.62 70 ALA A N 1
ATOM 547 C CA . ALA A 1 70 ? 4.814 5.467 -3.315 1.00 95.62 70 ALA A CA 1
ATOM 548 C C . ALA A 1 70 ? 3.345 5.913 -3.398 1.00 95.62 70 ALA A C 1
ATOM 550 O O . ALA A 1 70 ? 2.442 5.084 -3.277 1.00 95.62 70 ALA A O 1
ATOM 551 N N . TYR A 1 71 ? 3.094 7.199 -3.673 1.00 95.12 71 TYR A N 1
ATOM 552 C CA . TYR A 1 71 ? 1.740 7.691 -3.943 1.00 95.12 71 TYR A CA 1
ATOM 553 C C . TYR A 1 71 ? 1.129 7.052 -5.188 1.00 95.12 71 TYR A C 1
ATOM 555 O O . TYR A 1 71 ? -0.048 6.698 -5.153 1.00 95.12 71 TYR A O 1
ATOM 563 N N . TYR A 1 72 ? 1.915 6.862 -6.251 1.00 94.50 72 TYR A N 1
ATOM 564 C CA . TYR A 1 72 ? 1.456 6.160 -7.446 1.00 94.50 72 TYR A CA 1
ATOM 565 C C . TYR A 1 72 ? 1.000 4.732 -7.114 1.00 94.50 72 TYR A C 1
ATOM 567 O O . TYR A 1 72 ? -0.135 4.378 -7.420 1.00 94.50 72 TYR A O 1
ATOM 575 N N . PHE A 1 73 ? 1.808 3.938 -6.400 1.00 96.12 73 PHE A N 1
ATOM 576 C CA . PHE A 1 73 ? 1.424 2.572 -6.011 1.00 96.12 73 PHE A CA 1
ATOM 577 C C . PHE A 1 73 ? 0.137 2.526 -5.184 1.00 96.12 73 PHE A C 1
ATOM 579 O O . PHE A 1 73 ? -0.749 1.713 -5.455 1.00 96.12 73 PHE A O 1
ATOM 586 N N . VAL A 1 74 ? 0.003 3.422 -4.203 1.00 94.81 74 VAL A N 1
ATOM 587 C CA . VAL A 1 74 ? -1.204 3.497 -3.367 1.00 94.81 74 VAL A CA 1
ATOM 588 C C . VAL A 1 74 ? -2.421 3.930 -4.182 1.00 94.81 74 VAL A C 1
ATOM 590 O O . VAL A 1 74 ? -3.510 3.402 -3.966 1.00 94.81 74 VAL A O 1
ATOM 593 N N . GLU A 1 75 ? -2.267 4.851 -5.134 1.00 92.62 75 GLU A N 1
ATOM 594 C CA . GLU A 1 75 ? -3.368 5.275 -5.997 1.00 92.62 75 GLU A CA 1
ATOM 595 C C . GLU A 1 75 ? -3.836 4.154 -6.929 1.00 92.62 75 GLU A C 1
ATOM 597 O O . GLU A 1 75 ? -5.043 3.945 -7.056 1.00 92.62 75 GLU A O 1
ATOM 602 N N . VAL A 1 76 ? -2.907 3.415 -7.543 1.00 94.06 76 VAL A N 1
ATOM 603 C CA . VAL A 1 76 ? -3.240 2.254 -8.380 1.00 94.06 76 VAL A CA 1
ATOM 604 C C . VAL A 1 76 ? -4.086 1.266 -7.583 1.00 94.06 76 VAL A C 1
ATOM 606 O O . VAL A 1 76 ? -5.168 0.894 -8.028 1.00 94.06 76 VAL A O 1
ATOM 609 N N . ILE A 1 77 ? -3.672 0.910 -6.366 1.00 94.44 77 ILE A N 1
ATOM 610 C CA . ILE A 1 77 ? -4.441 -0.001 -5.503 1.00 94.44 77 ILE A CA 1
ATOM 611 C C . ILE A 1 77 ? -5.784 0.610 -5.107 1.00 94.44 77 ILE A C 1
ATOM 613 O O . ILE A 1 77 ? -6.815 -0.053 -5.194 1.00 94.44 77 ILE A O 1
ATOM 617 N N . GLY A 1 78 ? -5.789 1.884 -4.711 1.00 91.31 78 GLY A N 1
ATOM 618 C CA . GLY A 1 78 ? -6.992 2.600 -4.296 1.00 91.31 78 GLY A CA 1
ATOM 619 C C . GLY A 1 78 ? -8.060 2.686 -5.388 1.00 91.31 78 GLY A C 1
ATOM 620 O O . GLY A 1 78 ? -9.244 2.777 -5.056 1.00 91.31 78 GLY A O 1
ATOM 621 N N . ARG A 1 79 ? -7.652 2.632 -6.660 1.00 90.06 79 ARG A N 1
ATOM 622 C CA . ARG A 1 79 ? -8.532 2.592 -7.836 1.00 90.06 79 ARG A CA 1
ATOM 623 C C . ARG A 1 79 ? -8.883 1.180 -8.285 1.00 90.06 79 ARG A C 1
ATOM 625 O O . ARG A 1 79 ? -9.985 0.983 -8.776 1.00 90.06 79 ARG A O 1
ATOM 632 N N . SER A 1 80 ? -7.969 0.230 -8.102 1.00 90.62 80 SER A N 1
ATOM 633 C CA . SER A 1 80 ? -8.154 -1.166 -8.516 1.00 90.62 80 SER A CA 1
ATOM 634 C C . SER A 1 80 ? -9.060 -1.957 -7.577 1.00 90.62 80 SER A C 1
ATOM 636 O O . SER A 1 80 ? -9.633 -2.962 -7.981 1.00 90.62 80 SER A O 1
ATOM 638 N N . LEU A 1 81 ? -9.161 -1.534 -6.313 1.00 92.31 81 LEU A N 1
ATOM 639 C CA . LEU A 1 81 ? -9.935 -2.223 -5.287 1.00 92.31 81 LEU A CA 1
ATOM 640 C C . LEU A 1 81 ? -10.970 -1.296 -4.644 1.00 92.31 81 LEU A C 1
ATOM 642 O O . LEU A 1 81 ? -10.665 -0.175 -4.215 1.00 92.31 81 LEU A O 1
ATOM 646 N N . GLY A 1 82 ? -12.200 -1.797 -4.533 1.00 91.88 82 GLY A N 1
ATOM 647 C CA . GLY A 1 82 ? -13.289 -1.162 -3.795 1.00 91.88 82 GLY A CA 1
ATOM 648 C C . GLY A 1 82 ? -13.055 -1.134 -2.279 1.00 91.88 82 GLY A C 1
ATOM 649 O O . GLY A 1 82 ? -12.118 -1.737 -1.752 1.00 91.88 82 GLY A O 1
ATOM 650 N N . GLU A 1 83 ? -13.917 -0.419 -1.554 1.00 92.12 83 GLU A N 1
ATOM 651 C CA . GLU A 1 83 ? -13.973 -0.523 -0.087 1.00 92.12 83 GLU A CA 1
ATOM 652 C C . GLU A 1 83 ? -14.260 -1.972 0.327 1.00 92.12 83 GLU A C 1
ATOM 654 O O . GLU A 1 83 ? -15.068 -2.659 -0.295 1.00 92.12 83 GLU A O 1
ATOM 659 N N . ASN A 1 84 ? -13.586 -2.441 1.376 1.00 92.44 84 ASN A N 1
ATOM 660 C CA . ASN A 1 84 ? -13.662 -3.802 1.914 1.00 92.44 84 ASN A CA 1
ATOM 661 C C . ASN A 1 84 ? -13.295 -4.943 0.939 1.00 92.44 84 ASN A C 1
ATOM 663 O O . ASN A 1 84 ? -13.389 -6.118 1.305 1.00 92.44 84 ASN A O 1
ATOM 667 N N . GLN A 1 85 ? -12.849 -4.636 -0.286 1.00 94.12 85 GLN A N 1
ATOM 668 C CA . GLN A 1 85 ? -12.403 -5.648 -1.238 1.00 94.12 85 GLN A CA 1
ATOM 669 C C . GLN A 1 85 ? -11.005 -6.134 -0.852 1.00 94.12 85 GLN A C 1
ATOM 671 O O . GLN A 1 85 ? -10.019 -5.393 -0.892 1.00 94.12 85 GLN A O 1
ATOM 676 N N . LYS A 1 86 ? -10.932 -7.399 -0.446 1.00 93.31 86 LYS A N 1
ATOM 677 C CA . LYS A 1 86 ? -9.715 -8.026 0.071 1.00 93.31 86 LYS A CA 1
ATOM 678 C C . LYS A 1 86 ? -8.866 -8.556 -1.074 1.00 93.31 86 LYS A C 1
ATOM 680 O O . LYS A 1 86 ? -9.378 -9.191 -1.990 1.00 93.31 86 LYS A O 1
ATOM 685 N N . SER A 1 87 ? -7.559 -8.353 -0.976 1.00 95.94 87 SER A N 1
ATOM 686 C CA . SER A 1 87 ? -6.589 -9.060 -1.806 1.00 95.94 87 SER A CA 1
ATOM 687 C C . SER A 1 87 ? -5.256 -9.125 -1.076 1.00 95.94 87 SER A C 1
ATOM 689 O O . SER A 1 87 ? -4.488 -8.162 -1.067 1.00 95.94 87 SER A O 1
ATOM 691 N N . GLU A 1 88 ? -4.981 -10.272 -0.451 1.00 96.69 88 GLU A N 1
ATOM 692 C CA . GLU A 1 88 ? -3.715 -10.505 0.252 1.00 96.69 88 GLU A CA 1
ATOM 693 C C . GLU A 1 88 ? -2.529 -10.402 -0.707 1.00 96.69 88 GLU A C 1
ATOM 695 O O . GLU A 1 88 ? -1.526 -9.778 -0.378 1.00 96.69 88 GLU A O 1
ATOM 700 N N . LYS A 1 89 ? -2.688 -10.903 -1.940 1.00 97.31 89 LYS A N 1
ATOM 701 C CA . LYS A 1 89 ? -1.667 -10.800 -2.990 1.00 97.31 89 LYS A CA 1
ATOM 702 C C . LYS A 1 89 ? -1.320 -9.346 -3.307 1.00 97.31 89 LYS A C 1
ATOM 704 O O . LYS A 1 89 ? -0.146 -9.014 -3.397 1.00 97.31 89 LYS A O 1
ATOM 709 N N . VAL A 1 90 ? -2.318 -8.474 -3.470 1.00 97.69 90 VAL A N 1
ATOM 710 C CA . VAL A 1 90 ? -2.076 -7.046 -3.754 1.00 97.69 90 VAL A CA 1
ATOM 711 C C . VAL A 1 90 ? -1.459 -6.339 -2.547 1.00 97.69 90 VAL A C 1
ATOM 713 O O . VAL A 1 90 ? -0.595 -5.483 -2.724 1.00 97.69 90 VAL A O 1
ATOM 716 N N . PHE A 1 91 ? -1.845 -6.718 -1.326 1.00 97.88 91 PHE A N 1
ATOM 717 C CA . PHE A 1 91 ? -1.199 -6.223 -0.109 1.00 97.88 91 PHE A CA 1
ATOM 718 C C . PHE A 1 91 ? 0.288 -6.595 -0.066 1.00 97.88 91 PHE A C 1
ATOM 720 O O . PHE A 1 91 ? 1.129 -5.729 0.173 1.00 97.88 91 PHE A O 1
ATOM 727 N N . ASP A 1 92 ? 0.612 -7.852 -0.360 1.00 98.1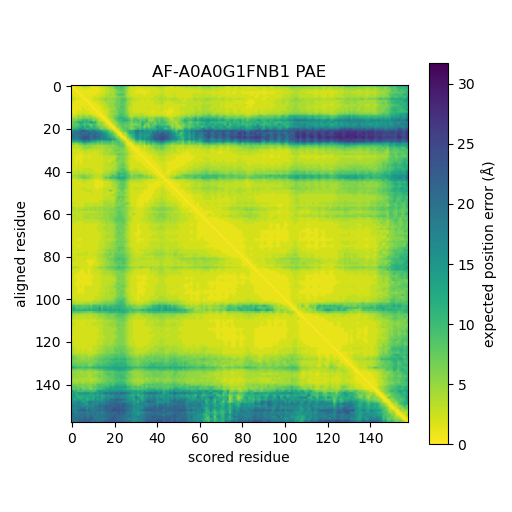2 92 ASP A N 1
ATOM 728 C CA . ASP A 1 92 ? 1.990 -8.342 -0.370 1.00 98.12 92 ASP A CA 1
ATOM 729 C C . ASP A 1 92 ? 2.810 -7.668 -1.486 1.00 98.12 92 ASP A C 1
ATOM 731 O O . ASP A 1 92 ? 3.920 -7.200 -1.237 1.00 98.12 92 ASP A O 1
ATOM 735 N N . ILE A 1 93 ? 2.230 -7.489 -2.682 1.00 98.44 93 ILE A N 1
ATOM 736 C CA . ILE A 1 93 ? 2.848 -6.734 -3.787 1.00 98.44 93 ILE A CA 1
ATOM 737 C C . ILE A 1 93 ? 3.179 -5.298 -3.363 1.00 98.44 93 ILE A C 1
ATOM 739 O O . ILE A 1 93 ? 4.288 -4.834 -3.621 1.00 98.44 93 ILE A O 1
ATOM 743 N N . LEU A 1 94 ? 2.251 -4.591 -2.705 1.00 97.88 94 LEU A N 1
ATOM 744 C CA . LEU A 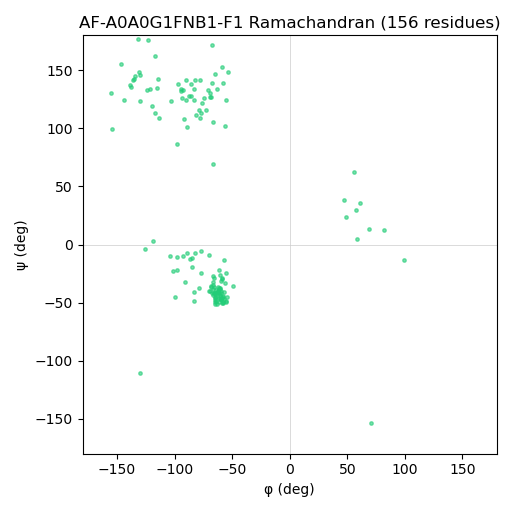1 94 ? 2.491 -3.225 -2.229 1.00 97.88 94 LEU A CA 1
ATOM 745 C C . LEU A 1 94 ? 3.662 -3.170 -1.249 1.00 97.88 94 LEU A C 1
ATOM 747 O O . LEU A 1 94 ? 4.529 -2.303 -1.368 1.00 97.88 94 LEU A O 1
ATOM 751 N N . LEU A 1 95 ? 3.680 -4.092 -0.285 1.00 97.50 95 LEU A N 1
ATOM 752 C CA . LEU A 1 95 ? 4.709 -4.129 0.745 1.00 97.50 95 LEU A CA 1
ATOM 753 C C . LEU A 1 95 ? 6.088 -4.418 0.144 1.00 97.50 95 LEU A C 1
ATOM 755 O O . LEU A 1 95 ? 7.049 -3.709 0.440 1.00 97.50 95 LEU A O 1
ATOM 759 N N . GLU A 1 96 ? 6.178 -5.409 -0.740 1.00 97.81 96 GLU A N 1
ATOM 760 C CA . GLU A 1 96 ? 7.414 -5.733 -1.453 1.00 97.81 96 GLU A CA 1
ATOM 761 C C . GLU A 1 96 ? 7.895 -4.566 -2.323 1.00 97.81 96 GLU A C 1
ATOM 763 O O . GLU A 1 96 ? 9.084 -4.250 -2.331 1.00 97.81 96 GLU A O 1
ATOM 768 N N . SER A 1 97 ? 6.985 -3.879 -3.017 1.00 97.69 97 SER A N 1
ATOM 769 C CA . SER A 1 97 ? 7.330 -2.708 -3.824 1.00 97.69 97 SER A CA 1
ATOM 770 C C . SER A 1 97 ? 7.793 -1.523 -2.981 1.00 97.69 97 SER A C 1
ATOM 772 O O . SER A 1 97 ? 8.665 -0.781 -3.427 1.00 97.69 97 SER A O 1
ATOM 774 N N . PHE A 1 98 ? 7.283 -1.348 -1.759 1.00 97.19 98 PHE A N 1
ATOM 775 C CA . PHE A 1 98 ? 7.815 -0.358 -0.819 1.00 97.19 98 PHE A CA 1
ATOM 776 C C . PHE A 1 98 ? 9.208 -0.728 -0.308 1.00 97.19 98 PHE A C 1
ATOM 778 O O . PHE A 1 98 ? 10.059 0.156 -0.203 1.00 97.19 98 PHE A O 1
ATOM 785 N N . GLU A 1 99 ? 9.470 -2.007 -0.024 1.00 96.69 99 GLU A N 1
ATOM 786 C CA . GLU A 1 99 ? 10.806 -2.479 0.365 1.00 96.69 99 GLU A CA 1
ATOM 787 C C . GLU A 1 99 ? 11.825 -2.311 -0.768 1.00 96.69 99 GLU A C 1
ATOM 789 O O . GLU A 1 99 ? 12.933 -1.830 -0.525 1.00 96.69 99 GLU A O 1
ATOM 794 N N . GLU A 1 100 ? 11.443 -2.617 -2.010 1.00 95.88 100 GLU A N 1
ATOM 795 C CA . GLU A 1 100 ? 12.291 -2.395 -3.183 1.00 95.88 100 GLU A CA 1
ATOM 796 C C . GLU A 1 100 ? 12.536 -0.893 -3.399 1.00 95.88 100 GLU A C 1
ATOM 798 O O . GLU A 1 100 ? 13.684 -0.460 -3.496 1.00 95.88 100 GLU A O 1
ATOM 803 N N . LEU A 1 101 ? 11.486 -0.065 -3.363 1.00 95.88 101 LEU A N 1
ATOM 804 C CA . LEU A 1 101 ? 11.595 1.390 -3.509 1.00 95.88 101 LEU A CA 1
ATOM 805 C C . LEU A 1 101 ? 12.474 2.035 -2.425 1.00 95.88 101 LEU A C 1
ATOM 807 O O . LEU A 1 101 ? 13.149 3.033 -2.682 1.00 95.88 101 LEU A O 1
ATOM 811 N N . LYS A 1 102 ? 12.500 1.458 -1.216 1.00 93.44 102 LYS A N 1
ATOM 812 C CA . LYS A 1 102 ? 13.296 1.941 -0.079 1.00 93.44 102 LYS A CA 1
ATOM 813 C C . LYS A 1 102 ? 14.785 2.023 -0.411 1.00 93.44 102 LYS A C 1
ATOM 815 O O . LYS A 1 102 ? 15.434 2.986 0.002 1.00 93.44 102 LYS A O 1
ATOM 820 N N . VAL A 1 103 ? 15.304 1.021 -1.122 1.00 91.50 103 VAL A N 1
ATOM 821 C CA . VAL A 1 103 ? 16.742 0.823 -1.382 1.00 91.50 103 VAL A CA 1
ATOM 822 C C . VAL A 1 103 ? 17.171 1.218 -2.797 1.00 91.50 103 VAL A C 1
ATOM 824 O O . VAL A 1 103 ? 18.362 1.254 -3.084 1.00 91.50 103 VAL A O 1
ATOM 827 N N . ARG A 1 104 ? 16.218 1.491 -3.693 1.00 87.56 104 ARG A N 1
ATOM 828 C CA . ARG A 1 104 ? 16.488 1.736 -5.113 1.00 87.56 104 ARG A CA 1
ATOM 829 C C . ARG A 1 104 ? 16.789 3.203 -5.384 1.00 87.56 104 ARG A C 1
ATOM 831 O O . ARG A 1 104 ? 15.986 4.062 -5.041 1.00 87.56 104 ARG A O 1
ATOM 838 N N . GLU A 1 105 ? 17.901 3.483 -6.052 1.00 82.31 105 GLU A N 1
ATOM 839 C CA . GLU A 1 105 ? 18.294 4.855 -6.417 1.00 82.31 105 GLU A CA 1
ATOM 840 C C . GLU A 1 105 ? 18.005 5.190 -7.893 1.00 82.31 105 GLU A C 1
ATOM 842 O O . GLU A 1 105 ? 17.833 6.351 -8.256 1.00 82.31 105 GLU A O 1
ATOM 847 N N . THR A 1 106 ? 17.903 4.178 -8.761 1.00 82.75 106 THR A N 1
ATOM 848 C CA . THR A 1 106 ? 17.724 4.344 -10.215 1.00 82.75 106 THR A CA 1
ATOM 849 C C . THR A 1 106 ? 16.597 3.462 -10.770 1.00 82.75 106 THR A C 1
ATOM 851 O O . THR A 1 106 ? 15.960 2.698 -10.040 1.00 82.75 106 THR A O 1
ATOM 854 N N . GLN A 1 107 ? 16.313 3.590 -12.077 1.00 85.94 107 GLN A N 1
ATOM 855 C CA . GLN A 1 107 ? 15.409 2.703 -12.833 1.00 85.94 107 GLN A CA 1
ATOM 856 C C . GLN A 1 107 ? 13.968 2.611 -12.270 1.00 85.94 107 GLN A C 1
ATOM 858 O O . GLN A 1 107 ? 13.305 1.584 -12.395 1.00 85.94 107 GLN A O 1
ATOM 863 N N . LEU A 1 108 ? 13.450 3.666 -11.630 1.00 89.81 108 LEU A N 1
ATOM 864 C CA . LEU A 1 108 ? 12.114 3.659 -11.003 1.00 89.81 108 LEU A CA 1
ATOM 865 C C . LEU A 1 108 ? 10.980 3.279 -11.974 1.00 89.81 108 LEU A C 1
ATOM 867 O O . LEU A 1 108 ? 9.948 2.763 -11.548 1.00 89.81 108 LEU A O 1
ATOM 871 N N . ARG A 1 109 ? 11.194 3.485 -13.276 1.00 90.31 109 ARG A N 1
ATOM 872 C CA . ARG A 1 109 ? 10.301 3.035 -14.344 1.00 90.31 109 ARG A CA 1
ATOM 873 C C . ARG A 1 109 ? 10.115 1.514 -14.364 1.00 90.31 109 ARG A C 1
ATOM 875 O O . ARG A 1 109 ? 8.977 1.065 -14.376 1.00 90.31 109 ARG A O 1
ATOM 882 N N . ASP A 1 110 ? 11.189 0.736 -14.279 1.00 92.56 110 ASP A N 1
ATOM 883 C CA . ASP A 1 110 ? 11.112 -0.732 -14.308 1.00 92.56 110 ASP A CA 1
ATOM 884 C C . ASP A 1 110 ? 10.344 -1.261 -13.093 1.00 92.56 110 ASP A C 1
ATOM 886 O O . ASP A 1 110 ? 9.521 -2.169 -13.198 1.00 92.56 110 ASP A O 1
ATOM 890 N N . LEU A 1 111 ? 10.565 -0.642 -11.926 1.00 94.75 111 LEU A N 1
ATOM 891 C CA . LEU A 1 111 ? 9.828 -0.967 -10.706 1.00 94.75 111 LEU A CA 1
ATOM 892 C C . LEU A 1 111 ? 8.330 -0.681 -10.867 1.00 94.75 111 LEU A C 1
ATOM 894 O O . LEU A 1 111 ? 7.495 -1.472 -10.427 1.00 94.75 111 LEU A O 1
ATOM 898 N N . LYS A 1 112 ? 7.992 0.435 -11.514 1.00 94.31 112 LYS A N 1
ATOM 899 C CA . LYS A 1 112 ? 6.614 0.802 -11.823 1.00 94.31 112 LYS A CA 1
ATOM 900 C C . LYS A 1 112 ? 5.961 -0.202 -12.773 1.00 94.31 112 LYS A C 1
ATOM 902 O O . LYS A 1 112 ? 4.886 -0.701 -12.461 1.00 94.31 112 LYS A O 1
ATOM 907 N N . GLU A 1 113 ? 6.602 -0.528 -13.891 1.00 94.25 113 GLU A N 1
ATOM 908 C CA . GLU A 1 113 ? 6.081 -1.492 -14.871 1.00 94.25 113 GLU A CA 1
ATOM 909 C C . GLU A 1 113 ? 5.895 -2.882 -14.236 1.00 94.25 113 GLU A C 1
ATOM 911 O O . GLU A 1 113 ? 4.829 -3.490 -14.360 1.00 94.25 113 GLU A O 1
ATOM 916 N N . LYS A 1 114 ? 6.875 -3.334 -13.439 1.00 95.94 114 LYS A N 1
ATOM 917 C CA . LYS A 1 114 ? 6.787 -4.561 -12.634 1.00 95.94 114 LYS A CA 1
ATOM 918 C C . LYS A 1 114 ? 5.609 -4.526 -11.661 1.00 95.94 114 LYS A C 1
ATOM 920 O O . LYS A 1 114 ? 4.893 -5.519 -11.542 1.00 95.94 114 LYS A O 1
ATOM 925 N N . PHE A 1 115 ? 5.406 -3.417 -10.951 1.00 97.31 115 PHE A N 1
ATOM 926 C CA . PHE A 1 115 ? 4.296 -3.268 -10.010 1.00 97.31 115 PHE A CA 1
ATOM 927 C C . PHE A 1 115 ? 2.942 -3.383 -10.717 1.00 97.31 115 PHE A C 1
ATOM 929 O O . PHE A 1 115 ? 2.110 -4.184 -10.293 1.00 97.31 115 PHE A O 1
ATOM 936 N N . ILE A 1 116 ? 2.746 -2.653 -11.820 1.00 96.62 116 ILE A N 1
ATOM 937 C CA . ILE A 1 116 ? 1.498 -2.683 -12.597 1.00 96.62 116 ILE A CA 1
ATOM 938 C C . ILE A 1 116 ? 1.201 -4.105 -13.077 1.00 96.62 116 ILE A C 1
ATOM 940 O O . ILE A 1 116 ? 0.116 -4.620 -12.816 1.00 96.62 116 ILE A O 1
ATOM 944 N N . TYR A 1 117 ? 2.177 -4.768 -13.704 1.00 97.00 117 TYR A N 1
ATOM 945 C CA . TYR A 1 117 ? 2.025 -6.147 -14.168 1.00 97.00 117 TYR A CA 1
ATOM 946 C C . TYR A 1 117 ? 1.602 -7.085 -13.035 1.00 97.00 117 TYR A C 1
ATOM 948 O O . TYR A 1 117 ? 0.629 -7.828 -13.164 1.00 97.00 117 TYR A O 1
ATOM 956 N N . ARG A 1 118 ? 2.285 -7.022 -11.884 1.00 97.88 118 ARG A N 1
ATOM 957 C CA . ARG A 1 118 ? 1.959 -7.872 -10.733 1.00 97.88 118 ARG A CA 1
ATOM 958 C C . ARG A 1 118 ? 0.551 -7.614 -10.203 1.00 97.88 118 ARG A C 1
ATOM 960 O O . ARG A 1 118 ? -0.125 -8.577 -9.849 1.00 97.88 118 ARG A O 1
ATOM 967 N N . VAL A 1 119 ? 0.112 -6.355 -10.150 1.00 97.50 119 VAL A N 1
ATOM 968 C CA . VAL A 1 119 ? -1.247 -5.994 -9.720 1.00 97.50 119 VAL A CA 1
ATOM 969 C C . VAL A 1 119 ? -2.286 -6.531 -10.704 1.00 97.50 119 VAL A C 1
ATOM 971 O O . VAL A 1 119 ? -3.209 -7.217 -10.273 1.00 97.50 119 VAL A O 1
ATOM 974 N N . LEU A 1 120 ? -2.120 -6.298 -12.008 1.00 95.94 120 LEU A N 1
ATOM 975 C CA . LEU A 1 120 ? -3.067 -6.766 -13.027 1.00 95.94 120 LEU A CA 1
ATOM 976 C C . LEU A 1 120 ? -3.189 -8.295 -13.037 1.00 95.94 120 LEU A C 1
ATOM 978 O O . LEU A 1 120 ? -4.300 -8.824 -13.034 1.00 95.94 120 LEU A O 1
ATOM 982 N N . VAL A 1 121 ? -2.063 -9.011 -12.953 1.00 96.75 121 VAL A N 1
ATOM 983 C CA . VAL A 1 121 ? -2.053 -10.479 -12.848 1.00 96.75 121 VAL A CA 1
ATOM 984 C C . VAL A 1 121 ? -2.713 -10.948 -11.550 1.00 96.75 121 VAL A C 1
ATOM 986 O O . VAL A 1 121 ? -3.487 -11.903 -11.559 1.00 96.75 121 VAL A O 1
ATOM 989 N N . ALA A 1 122 ? -2.444 -10.288 -10.418 1.00 96.75 122 ALA A N 1
ATOM 990 C CA . ALA A 1 122 ? -3.039 -10.661 -9.133 1.00 96.75 122 ALA A CA 1
ATOM 991 C C . ALA A 1 122 ? -4.561 -10.460 -9.094 1.00 96.75 122 ALA A C 1
ATOM 993 O O . ALA A 1 122 ? -5.241 -11.184 -8.365 1.00 96.75 122 ALA A O 1
ATOM 994 N N . LEU A 1 123 ? -5.074 -9.498 -9.861 1.00 94.94 123 LEU A N 1
ATOM 995 C CA . LEU A 1 123 ? -6.501 -9.200 -9.989 1.00 94.94 123 LEU A CA 1
ATOM 996 C C . LEU A 1 123 ? -7.196 -9.998 -11.103 1.00 94.94 123 LEU A C 1
ATOM 998 O O . LEU A 1 123 ? -8.418 -9.959 -11.188 1.00 94.94 123 LEU A O 1
ATOM 1002 N N . GLY A 1 124 ? -6.444 -10.738 -11.923 1.00 94.19 124 GLY A N 1
ATOM 1003 C CA . GLY A 1 124 ? -6.987 -11.533 -13.028 1.00 94.19 124 GLY A CA 1
ATOM 1004 C C . GLY A 1 124 ? -7.268 -10.738 -14.307 1.00 94.19 124 GLY A C 1
ATOM 1005 O O . GLY A 1 124 ? -7.907 -11.267 -15.209 1.00 94.19 124 GLY A O 1
ATOM 1006 N N . PHE A 1 125 ? -6.781 -9.499 -14.407 1.00 93.31 125 PHE A N 1
ATOM 1007 C CA . PHE A 1 125 ? -6.933 -8.650 -15.595 1.00 93.31 125 PHE A CA 1
ATOM 1008 C C . PHE A 1 125 ? -5.842 -8.860 -16.645 1.00 93.31 125 PHE A C 1
ATOM 1010 O O . PHE A 1 125 ? -5.963 -8.361 -17.759 1.00 93.31 125 PHE A O 1
ATOM 1017 N N . TRP A 1 126 ? -4.766 -9.569 -16.298 1.00 95.19 126 TRP A N 1
ATOM 1018 C CA . TRP A 1 126 ? -3.696 -9.882 -17.237 1.00 95.19 126 TRP A CA 1
ATOM 1019 C C . TRP A 1 126 ? -3.212 -11.326 -17.064 1.00 95.19 126 TRP A C 1
ATOM 1021 O O . TRP A 1 126 ? -3.042 -11.779 -15.925 1.00 95.19 126 TRP A O 1
ATOM 1031 N N . PRO A 1 127 ? -2.974 -12.064 -18.159 1.00 94.69 127 PRO A N 1
ATOM 1032 C CA . PRO A 1 127 ? -2.448 -13.420 -18.092 1.00 94.69 127 PRO A CA 1
ATOM 1033 C C . PRO A 1 127 ? -1.003 -13.449 -17.579 1.00 94.69 127 PRO A C 1
ATOM 1035 O O . PRO A 1 127 ? -0.143 -12.640 -17.935 1.00 94.69 127 PRO A O 1
ATOM 1038 N N . LYS A 1 128 ? -0.711 -14.425 -16.714 1.00 94.38 128 LYS A N 1
ATOM 1039 C CA . LYS A 1 128 ? 0.637 -14.626 -16.176 1.00 94.38 128 LYS A CA 1
ATOM 1040 C C . LYS A 1 128 ? 1.572 -15.116 -17.285 1.00 94.38 128 LYS A C 1
ATOM 1042 O O . LYS A 1 128 ? 1.330 -16.161 -17.874 1.00 94.38 128 LYS A O 1
ATOM 1047 N N . GLY A 1 129 ? 2.693 -14.424 -17.463 1.00 92.19 129 GLY A N 1
ATOM 1048 C CA . GLY A 1 129 ? 3.746 -14.775 -18.420 1.00 92.19 129 GLY A CA 1
ATOM 1049 C C . GLY A 1 129 ? 3.679 -13.980 -19.720 1.00 92.19 129 GLY A C 1
ATOM 1050 O O . GLY A 1 129 ? 4.663 -13.961 -20.454 1.00 92.19 129 GLY A O 1
ATOM 1051 N N . GLU A 1 130 ? 2.576 -13.277 -19.978 1.00 93.25 130 GLU A N 1
ATOM 1052 C CA . GLU A 1 130 ? 2.471 -12.413 -21.148 1.00 93.25 130 GLU A CA 1
ATOM 1053 C C . GLU A 1 130 ? 3.108 -11.050 -20.903 1.00 93.25 130 GLU A C 1
ATOM 1055 O O . GLU A 1 130 ? 2.997 -10.455 -19.826 1.00 93.25 130 GLU A O 1
ATOM 1060 N N . LYS A 1 131 ? 3.776 -10.542 -21.938 1.00 90.25 131 LYS A N 1
ATOM 1061 C CA . LYS A 1 131 ? 4.447 -9.247 -21.904 1.00 90.25 131 LYS A CA 1
ATOM 1062 C C . LYS A 1 131 ? 3.409 -8.129 -21.823 1.00 90.25 131 LYS A C 1
ATOM 1064 O O . LYS A 1 131 ? 2.526 -8.039 -22.666 1.00 90.25 131 LYS A O 1
ATOM 1069 N N . LEU A 1 132 ? 3.563 -7.250 -20.838 1.00 89.62 132 LEU A N 1
ATOM 1070 C CA . LEU A 1 132 ? 2.729 -6.063 -20.690 1.00 89.62 132 LEU A CA 1
ATOM 1071 C C . LEU A 1 132 ? 3.348 -4.900 -21.472 1.00 89.62 132 LEU A C 1
ATOM 1073 O O . LEU A 1 132 ? 4.318 -4.286 -21.024 1.00 89.62 132 LEU A O 1
ATOM 1077 N N . GLU A 1 133 ? 2.813 -4.609 -22.654 1.00 89.06 133 GLU A N 1
ATOM 1078 C CA . GLU A 1 133 ? 3.261 -3.467 -23.451 1.00 89.06 133 GLU A CA 1
ATOM 1079 C C . GLU A 1 133 ? 2.526 -2.198 -23.022 1.00 89.06 133 GLU A C 1
ATOM 1081 O O . GLU A 1 133 ? 1.306 -2.168 -22.967 1.00 89.06 133 GLU A O 1
ATOM 1086 N N . ASN A 1 134 ? 3.268 -1.131 -22.715 1.00 87.31 134 ASN A N 1
ATOM 1087 C CA . ASN A 1 134 ? 2.694 0.143 -22.273 1.00 87.31 134 ASN A CA 1
ATOM 1088 C C . ASN A 1 134 ? 1.777 0.009 -21.038 1.00 87.31 134 ASN A C 1
ATOM 1090 O O . ASN A 1 134 ? 0.586 0.319 -21.065 1.00 87.31 134 ASN A O 1
ATOM 1094 N N . ALA A 1 135 ? 2.376 -0.441 -19.932 1.00 88.44 135 ALA A N 1
ATOM 1095 C CA . ALA A 1 135 ? 1.694 -0.770 -18.683 1.00 88.44 135 ALA A CA 1
ATOM 1096 C C . ALA A 1 135 ? 0.717 0.305 -18.169 1.00 88.44 135 ALA A C 1
ATOM 1098 O O . ALA A 1 135 ? -0.327 -0.037 -17.623 1.00 88.44 135 ALA A O 1
ATOM 1099 N N . ASP A 1 136 ? 1.032 1.593 -18.346 1.00 87.06 136 ASP A N 1
ATOM 1100 C CA . ASP A 1 136 ? 0.136 2.682 -17.940 1.00 87.06 136 ASP A CA 1
ATOM 1101 C C . ASP A 1 136 ? -1.175 2.693 -18.730 1.00 87.06 136 ASP A C 1
ATOM 1103 O O . ASP A 1 136 ? -2.229 2.848 -18.123 1.00 87.06 136 ASP A O 1
ATOM 1107 N N . LEU A 1 137 ? -1.119 2.531 -20.058 1.00 87.31 137 LEU A N 1
ATOM 1108 C CA . LEU A 1 137 ? -2.326 2.540 -20.889 1.00 87.31 137 LEU A CA 1
ATOM 1109 C C . LEU A 1 137 ? -3.229 1.363 -20.540 1.00 87.31 137 LEU A C 1
ATOM 1111 O O . LEU A 1 137 ? -4.405 1.570 -20.264 1.00 87.31 137 LEU A O 1
ATOM 1115 N N . ILE A 1 138 ? -2.661 0.157 -20.462 1.00 88.88 138 ILE A N 1
ATOM 1116 C CA . ILE A 1 138 ? -3.426 -1.048 -20.122 1.00 88.88 138 ILE A CA 1
ATOM 1117 C C . ILE A 1 138 ? -4.063 -0.905 -18.740 1.00 88.88 138 ILE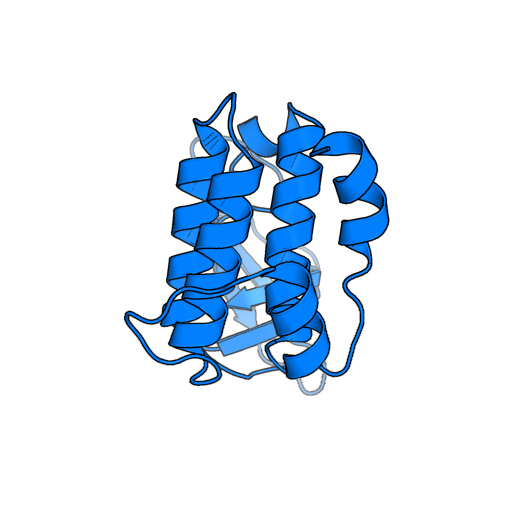 A C 1
ATOM 1119 O O . ILE A 1 138 ? -5.223 -1.256 -18.546 1.00 88.88 138 ILE A O 1
ATOM 1123 N N . LEU A 1 139 ? -3.328 -0.357 -17.769 1.00 89.88 139 LEU A N 1
ATOM 1124 C CA . LEU A 1 139 ? -3.890 -0.099 -16.451 1.00 89.88 139 LEU A CA 1
ATOM 1125 C C . LEU A 1 139 ? -5.068 0.882 -16.517 1.00 89.88 139 LEU A C 1
ATOM 1127 O O . LEU A 1 139 ? -6.088 0.644 -15.881 1.00 89.88 139 LEU A O 1
ATOM 1131 N N . GLU A 1 140 ? -4.942 1.986 -17.253 1.00 88.50 140 GLU A N 1
ATOM 1132 C CA . GLU A 1 140 ? -6.020 2.973 -17.378 1.00 88.50 140 GLU A CA 1
ATOM 1133 C C . GLU A 1 140 ? -7.254 2.417 -18.099 1.00 88.50 140 GLU A C 1
ATOM 1135 O O . GLU A 1 140 ? -8.373 2.748 -17.702 1.00 88.50 140 GLU A O 1
ATOM 1140 N N . GLU A 1 141 ? -7.056 1.562 -19.105 1.00 87.38 141 GLU A N 1
ATOM 1141 C CA . GLU A 1 141 ? -8.121 0.851 -19.818 1.00 87.38 141 GLU A CA 1
ATOM 1142 C C . GLU A 1 141 ? -8.855 -0.120 -18.891 1.00 87.38 141 GLU A C 1
ATOM 1144 O O . GLU A 1 141 ? -10.072 -0.032 -18.753 1.00 87.38 141 GLU A O 1
ATOM 1149 N N . VAL A 1 142 ? -8.117 -0.980 -18.182 1.00 85.38 142 VAL A N 1
ATOM 1150 C CA . VAL A 1 142 ? -8.684 -1.955 -17.234 1.00 85.38 142 VAL A CA 1
ATOM 1151 C C . VAL A 1 142 ? -9.435 -1.270 -16.092 1.00 85.38 142 VAL A C 1
ATOM 1153 O O . VAL A 1 142 ? -10.454 -1.771 -15.624 1.00 85.38 142 VAL A O 1
ATOM 1156 N N . LEU A 1 143 ? -8.933 -0.129 -15.614 1.00 82.50 143 LEU A N 1
ATOM 1157 C CA . LEU A 1 143 ? -9.565 0.622 -14.530 1.00 82.50 143 LEU A CA 1
ATOM 1158 C C . LEU A 1 143 ? -10.707 1.532 -14.997 1.00 82.50 143 LEU A C 1
ATOM 1160 O O . LEU A 1 143 ? -11.335 2.168 -14.146 1.00 82.50 143 LEU A O 1
ATOM 1164 N N . GLU A 1 144 ? -10.920 1.664 -16.311 1.00 81.19 144 GLU A N 1
ATOM 1165 C CA . GLU A 1 144 ? -11.832 2.627 -16.947 1.00 81.19 144 GLU A CA 1
ATOM 1166 C C . GLU A 1 144 ? -11.650 4.074 -16.424 1.00 81.19 144 GLU A C 1
ATOM 1168 O O . GLU A 1 144 ? -12.570 4.899 -16.437 1.00 81.19 144 GLU A O 1
ATOM 1173 N N . ARG A 1 145 ? -10.465 4.401 -15.878 1.00 71.88 145 ARG A N 1
ATOM 1174 C CA . ARG A 1 145 ? -10.188 5.637 -15.119 1.00 71.88 145 ARG A CA 1
ATOM 1175 C C . ARG A 1 145 ? -8.700 6.007 -15.162 1.00 71.88 145 ARG A C 1
ATOM 1177 O O . ARG A 1 145 ? -7.846 5.224 -14.762 1.00 71.88 145 ARG A O 1
ATOM 1184 N N . ARG A 1 146 ? -8.390 7.270 -15.491 1.00 70.38 146 ARG A N 1
ATOM 1185 C CA . ARG A 1 146 ? -7.006 7.806 -15.578 1.00 70.38 146 ARG A CA 1
ATOM 1186 C C . ARG A 1 146 ? -6.313 7.980 -14.239 1.00 70.38 146 ARG A C 1
ATOM 1188 O O . ARG A 1 146 ? -6.888 8.637 -13.373 1.00 70.38 146 ARG A O 1
ATOM 1195 N N . VAL A 1 147 ? -5.068 7.534 -14.085 1.00 72.31 147 VAL A N 1
ATOM 1196 C CA . VAL A 1 147 ? -4.300 7.669 -12.830 1.00 72.31 147 VAL A CA 1
ATOM 1197 C C . VAL A 1 147 ? -3.784 9.109 -12.663 1.00 72.31 147 VAL A C 1
ATOM 1199 O O . VAL A 1 147 ? -3.058 9.629 -13.506 1.00 72.31 147 VAL A O 1
ATOM 1202 N N . ASN A 1 148 ? -4.135 9.792 -11.567 1.00 67.75 148 ASN A N 1
ATOM 1203 C CA . ASN A 1 148 ? -3.864 11.228 -11.406 1.00 67.75 148 ASN A CA 1
ATOM 1204 C C . ASN A 1 148 ? -2.407 11.507 -11.018 1.00 67.75 148 ASN A C 1
ATOM 1206 O O . ASN A 1 148 ? -1.813 12.467 -11.509 1.00 67.75 148 ASN A O 1
ATOM 1210 N N . SER A 1 149 ? -1.800 10.666 -10.180 1.00 66.19 149 SER A N 1
ATOM 1211 C CA . SER A 1 149 ? -0.376 10.753 -9.822 1.00 66.19 149 SER A CA 1
ATOM 1212 C C . SER A 1 149 ? 0.533 10.574 -11.031 1.00 66.19 149 SER A C 1
ATOM 1214 O O . SER A 1 149 ? 1.645 11.103 -11.027 1.00 66.19 149 SER A O 1
ATOM 1216 N N . ALA A 1 150 ? 0.054 9.942 -12.109 1.00 60.16 150 ALA A N 1
ATOM 1217 C CA . ALA A 1 150 ? 0.794 9.848 -13.359 1.00 60.16 150 ALA A CA 1
ATOM 1218 C C . ALA A 1 150 ? 1.118 11.237 -13.937 1.00 60.16 150 ALA A C 1
ATOM 1220 O O . ALA A 1 150 ? 2.174 11.392 -14.538 1.00 60.16 150 ALA A O 1
ATOM 1221 N N . ARG A 1 151 ? 0.302 12.280 -13.693 1.00 54.09 151 ARG A N 1
ATOM 1222 C CA . ARG A 1 151 ? 0.610 13.666 -14.117 1.00 54.09 151 ARG A CA 1
ATOM 1223 C C . ARG A 1 151 ? 1.817 14.271 -13.399 1.00 54.09 151 ARG A C 1
ATOM 1225 O O . ARG A 1 151 ? 2.543 15.049 -14.010 1.00 54.09 151 ARG A O 1
ATOM 1232 N N . VAL A 1 152 ? 2.025 13.934 -12.126 1.00 56.12 152 VAL A N 1
ATOM 1233 C CA . VAL A 1 152 ? 3.186 14.399 -11.344 1.00 56.12 152 VAL A CA 1
ATOM 1234 C C . VAL A 1 152 ? 4.396 13.508 -11.638 1.00 56.12 152 VAL A C 1
ATOM 1236 O O . VAL A 1 152 ? 5.497 14.004 -11.856 1.00 56.12 152 VAL A O 1
ATOM 1239 N N . GLY A 1 153 ? 4.173 12.197 -11.747 1.00 55.44 153 GLY A N 1
ATOM 1240 C CA . GLY A 1 153 ? 5.200 11.206 -12.044 1.00 55.44 153 GLY A CA 1
ATOM 1241 C C . GLY A 1 153 ? 5.774 11.294 -13.460 1.00 55.44 153 GLY A C 1
ATOM 1242 O O . GLY A 1 153 ? 6.975 11.121 -13.618 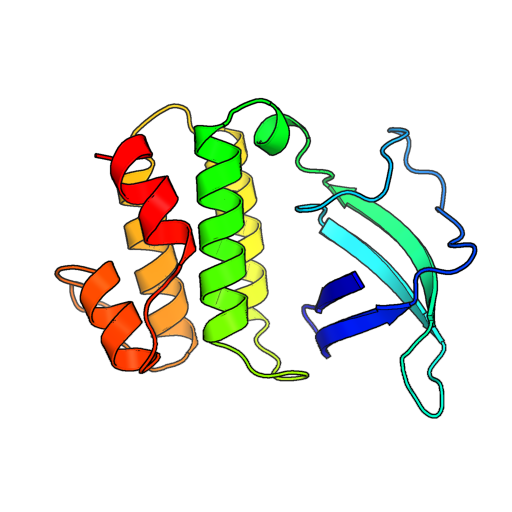1.00 55.44 153 GLY A O 1
ATOM 1243 N N . LYS A 1 154 ? 4.980 11.621 -14.493 1.00 55.88 154 LYS A N 1
ATOM 1244 C CA . LYS A 1 154 ? 5.470 11.685 -15.887 1.00 55.88 154 LYS A CA 1
ATOM 1245 C C . LYS A 1 154 ? 6.610 12.682 -16.084 1.00 55.88 154 LYS A C 1
ATOM 1247 O O . LYS A 1 154 ? 7.422 12.449 -16.957 1.00 55.88 154 LYS A O 1
ATOM 1252 N N . LYS A 1 155 ? 6.677 13.762 -15.294 1.00 54.56 155 LYS A N 1
ATOM 1253 C CA . LYS A 1 155 ? 7.803 14.718 -15.312 1.00 54.56 155 LYS A CA 1
ATOM 1254 C C . LYS A 1 155 ? 8.985 14.295 -14.433 1.00 54.56 155 LYS A C 1
ATOM 1256 O O . LYS A 1 155 ? 10.070 14.839 -14.582 1.00 54.56 155 LYS A O 1
ATOM 1261 N N . LEU A 1 156 ? 8.766 13.393 -13.475 1.00 54.81 156 LEU A N 1
ATOM 1262 C CA . LEU A 1 156 ? 9.772 12.956 -12.497 1.00 54.81 156 LEU A CA 1
ATOM 1263 C C . LEU A 1 156 ? 10.449 11.631 -12.881 1.00 54.81 156 LEU A C 1
ATOM 1265 O O . LEU A 1 156 ? 11.541 11.344 -12.387 1.00 54.81 156 LEU A O 1
ATOM 1269 N N . PHE A 1 157 ? 9.788 10.831 -13.721 1.00 56.78 157 PHE A N 1
ATOM 1270 C CA . PHE A 1 157 ? 10.211 9.498 -14.158 1.00 56.78 157 PHE A CA 1
ATOM 1271 C C . PHE A 1 157 ? 10.427 9.388 -15.679 1.00 56.78 157 PHE A C 1
ATOM 1273 O O . PHE A 1 157 ? 10.679 8.279 -16.152 1.00 56.78 157 PHE A O 1
ATOM 1280 N N . SER A 1 158 ? 10.277 10.494 -16.425 1.00 52.72 158 SER A N 1
ATOM 1281 C CA . SER A 1 158 ? 10.711 10.626 -17.827 1.00 52.72 158 SER A CA 1
ATOM 1282 C C . SER A 1 158 ? 12.221 10.726 -17.935 1.00 52.72 158 SER A C 1
ATOM 1284 O O . SER A 1 158 ? 12.783 11.501 -17.125 1.00 52.72 158 SER A O 1
#

pLDDT: mean 87.46, std 12.45, range [50.34, 98.44]

Solvent-accessible surface area (backbone atoms only — not comparable to full-atom values): 9306 Å² total; per-residue (Å²): 91,76,47,81,37,55,89,48,9,35,44,64,34,42,79,64,86,56,43,68,52,88,44,101,63,93,68,77,97,52,85,78,45,45,65,50,73,42,67,47,84,54,101,73,67,26,33,33,49,38,38,37,69,75,40,60,55,64,65,31,75,75,35,72,65,44,38,49,49,54,52,35,56,52,49,53,48,61,67,73,38,54,79,54,43,60,43,52,64,53,44,51,52,52,52,52,51,51,58,50,52,57,76,54,91,65,69,64,57,60,56,48,47,51,48,50,54,52,46,34,37,70,73,68,79,36,69,85,89,62,85,77,74,60,46,66,59,54,49,26,59,76,58,76,47,79,68,69,52,52,70,63,37,55,77,70,66,104